Protein AF-A0AAN4YZN3-F1 (afdb_monomer_lite)

Sequence (116 aa):
DAFIISANSLDINAVYDKVTQDETVHLQVDKIPLDFFGTDTLTRQLKFEEAPFQFAIAIQWDRKTTAA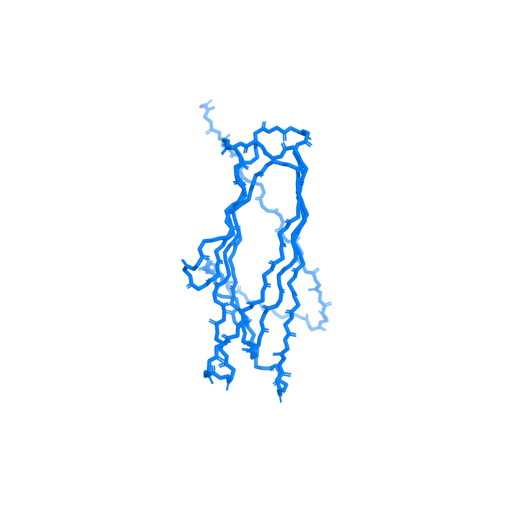SWAVQLDFVTTSPVAEVTTTSAAIPTRSSASTTPKIEITTTSSGFSLP

Organism: NCBI:txid1317129

Secondary structure (DSSP, 8-state):
-EEEEEESEEEEEEEEEEE-GGG-EEEEETTEE--B-EEEEEEEEEE-SSSSEEEEEEEEE----SS-EEEEEEEEE-SS----------PPP-------S---------------

pLDDT: mean 74.73, std 25.99, range [26.38, 97.75]

Foldseek 3Di:
DKFKDFFQKKKKKKFKAQFDPVFWKWKAWPNRTPIDGHGDMDIDMDGDPDHRDIIIIDIDTDDDDPRIDMDMDMDGHHPDDDDDGPPPDPDDDDDDDDDDDPDPDDDDDDDDDDDD

Radius of gyration: 18.88 Å; chains: 1; bounding box: 36×44×57 Å

Structure (mmCIF, N/CA/C/O backbone):
data_AF-A0AAN4YZN3-F1
#
_entry.id   AF-A0AAN4YZN3-F1
#
loop_
_atom_site.group_PDB
_atom_site.id
_atom_site.type_symbol
_atom_site.label_atom_id
_atom_site.label_alt_id
_atom_site.label_comp_id
_atom_site.label_asym_id
_atom_site.label_entity_id
_atom_site.label_seq_id
_atom_site.pdbx_PDB_ins_code
_atom_site.Cartn_x
_atom_site.Cartn_y
_atom_site.Cartn_z
_atom_site.occupancy
_atom_site.B_iso_or_equiv
_atom_site.auth_seq_id
_atom_site.auth_comp_id
_atom_site.auth_asym_id
_atom_site.auth_atom_id
_atom_site.pdbx_PDB_model_num
ATOM 1 N N . ASP A 1 1 ? 6.078 -6.051 5.452 1.00 86.06 1 ASP A N 1
ATOM 2 C CA . ASP A 1 1 ? 6.716 -6.743 4.314 1.00 86.06 1 ASP A CA 1
ATOM 3 C C . ASP A 1 1 ? 7.464 -5.773 3.423 1.00 86.06 1 ASP A C 1
ATOM 5 O O . ASP A 1 1 ? 7.100 -4.605 3.359 1.00 86.06 1 ASP A O 1
ATOM 9 N N . ALA A 1 2 ? 8.522 -6.235 2.759 1.00 92.31 2 ALA A N 1
ATOM 10 C CA . ALA A 1 2 ? 9.277 -5.430 1.804 1.00 92.31 2 ALA A CA 1
ATOM 11 C C . ALA A 1 2 ? 9.844 -6.305 0.679 1.00 92.31 2 ALA A C 1
ATOM 13 O O . ALA A 1 2 ? 10.232 -7.448 0.922 1.00 92.31 2 ALA A O 1
ATOM 14 N N . PHE A 1 3 ? 9.884 -5.773 -0.541 1.00 90.94 3 PHE A N 1
ATOM 15 C CA . PHE A 1 3 ? 10.408 -6.448 -1.730 1.00 90.94 3 PHE A CA 1
ATOM 16 C C . PHE A 1 3 ? 10.803 -5.432 -2.810 1.00 90.94 3 PHE A C 1
ATOM 18 O O . PHE A 1 3 ? 10.507 -4.242 -2.709 1.00 90.94 3 PHE A O 1
ATOM 25 N N . ILE A 1 4 ? 11.496 -5.903 -3.846 1.00 90.12 4 ILE A N 1
ATOM 26 C CA . ILE A 1 4 ? 11.943 -5.082 -4.974 1.00 90.12 4 ILE A CA 1
ATOM 27 C C . ILE A 1 4 ? 11.341 -5.648 -6.258 1.00 90.12 4 ILE A C 1
ATOM 29 O O . ILE A 1 4 ? 11.371 -6.860 -6.467 1.00 90.12 4 ILE A O 1
ATOM 33 N N . ILE A 1 5 ? 10.814 -4.781 -7.122 1.00 87.88 5 ILE A N 1
ATOM 34 C CA . ILE A 1 5 ? 10.352 -5.143 -8.469 1.00 87.88 5 ILE A CA 1
ATOM 35 C C . ILE A 1 5 ? 11.179 -4.379 -9.498 1.00 87.88 5 ILE A C 1
ATOM 37 O O . ILE A 1 5 ? 11.312 -3.163 -9.407 1.00 87.88 5 ILE A O 1
ATOM 41 N N . SER A 1 6 ? 11.690 -5.084 -10.507 1.00 88.06 6 SER A N 1
ATOM 42 C CA . SER A 1 6 ? 12.259 -4.462 -11.705 1.00 88.06 6 SER A CA 1
ATOM 43 C C . SER A 1 6 ? 11.159 -4.287 -12.749 1.00 88.06 6 SER A C 1
ATOM 45 O O . SER A 1 6 ? 10.610 -5.280 -13.228 1.00 88.06 6 SER A O 1
ATOM 47 N N . ALA A 1 7 ? 10.792 -3.045 -13.065 1.00 87.50 7 ALA A N 1
ATOM 48 C CA . ALA A 1 7 ? 9.726 -2.725 -14.015 1.00 87.50 7 ALA A CA 1
ATOM 49 C C . ALA A 1 7 ? 9.932 -1.349 -14.659 1.00 87.50 7 ALA A C 1
ATOM 51 O O . ALA A 1 7 ? 10.689 -0.518 -14.169 1.00 87.50 7 ALA A O 1
ATOM 52 N N . ASN A 1 8 ? 9.239 -1.077 -15.758 1.00 88.50 8 ASN A N 1
ATOM 53 C CA . ASN A 1 8 ? 9.266 0.239 -16.404 1.00 88.50 8 ASN A CA 1
ATOM 54 C C . ASN A 1 8 ? 8.253 1.193 -15.764 1.00 88.50 8 ASN A C 1
ATOM 56 O O . ASN A 1 8 ? 8.439 2.408 -15.739 1.00 88.50 8 ASN A O 1
ATOM 60 N N . SER A 1 9 ? 7.155 0.626 -15.274 1.00 90.44 9 SER A N 1
ATOM 61 C CA . SER A 1 9 ? 6.092 1.344 -14.595 1.00 90.44 9 SER A CA 1
ATOM 62 C C . SER A 1 9 ? 5.465 0.470 -13.525 1.00 90.44 9 SER A C 1
ATOM 64 O O . SER A 1 9 ? 5.434 -0.758 -13.656 1.00 90.44 9 SER A O 1
ATOM 66 N N . LEU A 1 10 ? 4.925 1.131 -12.509 1.00 92.56 10 LEU A N 1
ATOM 67 C CA . LEU A 1 10 ? 4.173 0.522 -11.427 1.00 92.56 10 LEU A CA 1
ATOM 68 C C . LEU A 1 10 ? 2.860 1.284 -11.246 1.00 92.56 10 LEU A C 1
ATOM 70 O O . LEU A 1 10 ? 2.871 2.476 -10.933 1.00 92.56 10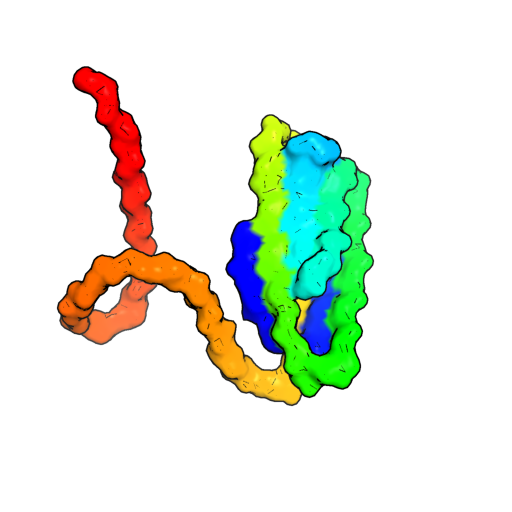 LEU A O 1
ATOM 74 N N . ASP A 1 11 ? 1.747 0.589 -11.427 1.00 94.56 11 ASP A N 1
ATOM 75 C CA . ASP A 1 11 ? 0.415 1.060 -11.076 1.00 94.56 11 ASP A CA 1
ATOM 76 C C . ASP A 1 11 ? 0.011 0.437 -9.734 1.00 94.56 11 ASP A C 1
ATOM 78 O O . ASP A 1 11 ? 0.210 -0.751 -9.476 1.00 94.56 11 ASP A O 1
ATOM 82 N N . ILE A 1 12 ? -0.522 1.267 -8.847 1.00 95.50 12 ILE A N 1
ATOM 83 C CA . ILE A 1 12 ? -0.863 0.928 -7.469 1.00 95.50 12 ILE A CA 1
ATOM 84 C C . ILE A 1 12 ? -2.326 1.278 -7.275 1.00 95.50 12 ILE A C 1
ATOM 86 O O . ILE A 1 12 ? -2.714 2.434 -7.458 1.00 95.50 12 ILE A O 1
ATOM 90 N N . ASN A 1 13 ? -3.114 0.297 -6.856 1.00 95.44 13 ASN A N 1
ATOM 91 C CA . ASN A 1 13 ? -4.497 0.491 -6.449 1.00 95.44 13 ASN A CA 1
ATOM 92 C C . ASN A 1 13 ? -4.690 -0.097 -5.058 1.00 95.44 13 ASN A C 1
ATOM 94 O O . ASN A 1 13 ? -4.400 -1.268 -4.832 1.00 95.44 13 ASN A O 1
ATOM 98 N N . ALA A 1 14 ? -5.191 0.700 -4.128 1.00 96.00 14 ALA A N 1
ATOM 99 C CA . ALA A 1 14 ? -5.525 0.259 -2.788 1.00 96.00 14 ALA A CA 1
ATOM 100 C C . ALA A 1 14 ? -6.980 0.584 -2.472 1.00 96.00 14 ALA A C 1
ATOM 102 O O . ALA A 1 14 ? -7.502 1.622 -2.880 1.00 96.00 14 ALA A O 1
ATOM 103 N N . VAL A 1 15 ? -7.613 -0.301 -1.714 1.00 95.25 15 VAL A N 1
ATOM 104 C CA . VAL A 1 15 ? -8.928 -0.086 -1.108 1.00 95.25 15 VAL A CA 1
ATOM 105 C C . VAL A 1 15 ? -8.769 -0.329 0.379 1.00 95.25 15 VAL A C 1
ATOM 107 O O . VAL A 1 15 ? -8.145 -1.314 0.780 1.00 95.25 15 VAL A O 1
ATOM 110 N N . TYR A 1 16 ? -9.314 0.556 1.198 1.00 97.19 16 TYR A N 1
ATOM 111 C CA . TYR A 1 16 ? -9.231 0.456 2.648 1.00 97.19 16 TYR A CA 1
ATOM 112 C C . TYR A 1 16 ? -10.557 0.859 3.277 1.00 97.19 16 TYR A C 1
ATOM 114 O O . TYR A 1 16 ? -11.243 1.754 2.787 1.00 97.19 16 TYR A O 1
ATOM 122 N N . ASP A 1 17 ? -10.927 0.171 4.353 1.00 97.56 17 ASP A N 1
ATOM 123 C CA . ASP A 1 17 ? -12.148 0.419 5.113 1.00 97.56 17 ASP A CA 1
ATOM 124 C C . ASP A 1 17 ? -11.836 0.454 6.607 1.00 97.56 17 ASP A C 1
ATOM 126 O O . ASP A 1 17 ? -11.203 -0.463 7.138 1.00 97.56 17 ASP A O 1
ATOM 130 N N . LYS A 1 18 ? -12.317 1.506 7.280 1.00 96.12 18 LYS A N 1
ATOM 131 C CA . LYS A 1 18 ? -12.238 1.716 8.734 1.00 96.12 18 LYS A CA 1
ATOM 132 C C . LYS A 1 18 ? -10.825 1.660 9.310 1.00 96.12 18 LYS A C 1
ATOM 134 O O . LYS A 1 18 ? -10.672 1.381 10.493 1.00 96.12 18 LYS A O 1
ATOM 139 N N . VAL A 1 19 ? -9.805 1.952 8.508 1.00 97.06 19 VAL A N 1
ATOM 140 C CA . VAL A 1 19 ? -8.428 2.080 8.995 1.00 97.06 19 VAL A CA 1
ATOM 141 C C . VAL A 1 19 ? -8.345 3.371 9.804 1.00 97.06 19 VAL A C 1
ATOM 143 O O . VAL A 1 19 ? -8.517 4.457 9.257 1.00 97.06 19 VAL A O 1
ATOM 146 N N . THR A 1 20 ? -8.141 3.307 11.112 1.00 96.19 20 THR A N 1
ATOM 147 C CA . THR A 1 20 ? -7.997 4.529 11.913 1.00 96.19 20 THR A CA 1
ATOM 148 C C . THR A 1 20 ? -6.613 5.155 11.728 1.00 96.19 20 THR A C 1
ATOM 150 O O . THR A 1 20 ? -5.659 4.509 11.300 1.00 96.19 20 THR A O 1
ATOM 153 N N . GLN A 1 21 ? -6.479 6.444 12.049 1.00 95.25 21 GLN A N 1
ATOM 154 C CA . GLN A 1 21 ? -5.203 7.153 11.902 1.00 95.25 21 GLN A CA 1
ATOM 155 C C . GLN A 1 21 ? -4.083 6.519 12.750 1.00 95.25 21 GLN A C 1
ATOM 157 O O . GLN A 1 21 ? -2.915 6.539 12.367 1.00 95.25 21 GLN A O 1
ATOM 162 N N . ASP A 1 22 ? -4.422 5.928 13.892 1.00 95.31 22 ASP A N 1
ATOM 163 C CA . ASP A 1 22 ? -3.475 5.255 14.774 1.00 95.31 22 ASP A CA 1
ATOM 164 C C . ASP A 1 22 ? -3.123 3.821 14.341 1.00 95.31 22 ASP A C 1
ATOM 166 O O . ASP A 1 22 ? -2.225 3.237 14.947 1.00 95.31 22 ASP A O 1
ATOM 170 N N . GLU A 1 23 ? -3.774 3.279 13.307 1.00 95.50 23 GLU A N 1
ATOM 171 C CA . GLU A 1 23 ? -3.428 2.017 12.631 1.00 95.50 23 GLU A CA 1
ATOM 172 C C . GLU A 1 23 ? -3.181 2.225 11.126 1.00 95.50 23 GLU A C 1
ATOM 174 O O . GLU A 1 23 ? -3.475 1.355 10.307 1.00 95.50 23 GLU A O 1
ATOM 179 N N . THR A 1 24 ? -2.659 3.398 10.755 1.00 96.69 24 THR A N 1
ATOM 180 C CA . THR A 1 24 ? -2.347 3.756 9.363 1.00 96.69 24 THR A CA 1
ATOM 181 C C . THR A 1 24 ? -1.580 2.632 8.659 1.00 96.69 24 THR A C 1
ATOM 183 O O . THR A 1 24 ? -0.634 2.059 9.207 1.00 96.69 24 THR A O 1
ATOM 186 N N . VAL A 1 25 ? -1.981 2.315 7.426 1.00 97.50 25 VAL A N 1
ATOM 187 C CA . VAL A 1 25 ? -1.204 1.414 6.574 1.00 97.50 25 VAL A CA 1
ATOM 188 C C . VAL A 1 25 ? -0.097 2.235 5.936 1.00 97.50 25 VAL A C 1
ATOM 190 O O . VAL A 1 25 ? -0.362 3.165 5.174 1.00 97.50 25 VAL A O 1
ATOM 193 N N . HIS A 1 26 ? 1.143 1.893 6.260 1.00 97.75 26 HIS A N 1
ATOM 194 C CA . HIS A 1 26 ? 2.323 2.557 5.735 1.00 97.75 26 HIS A CA 1
ATOM 195 C C . HIS A 1 26 ? 2.770 1.847 4.464 1.00 97.75 26 HIS A C 1
ATOM 197 O O . HIS A 1 26 ? 3.286 0.732 4.535 1.00 97.75 26 HIS A O 1
ATOM 203 N N . LEU A 1 27 ? 2.561 2.473 3.308 1.00 96.88 27 LEU A N 1
ATOM 204 C CA . LEU A 1 27 ? 3.044 1.990 2.015 1.00 96.88 27 LEU A CA 1
ATOM 205 C C . LEU A 1 27 ? 4.125 2.947 1.525 1.00 96.88 27 LEU A C 1
ATOM 207 O O . LEU A 1 27 ? 3.895 4.143 1.414 1.00 96.88 27 LEU A O 1
ATOM 211 N N . GLN A 1 28 ? 5.294 2.429 1.182 1.00 96.38 28 GLN A N 1
ATOM 212 C CA . GLN A 1 28 ? 6.401 3.212 0.655 1.00 96.38 28 GLN A CA 1
ATOM 213 C C . GLN A 1 28 ? 6.880 2.604 -0.657 1.00 96.38 28 GLN A C 1
ATOM 215 O O . GLN A 1 28 ? 7.095 1.395 -0.734 1.00 96.38 28 GLN A O 1
ATOM 220 N N . VAL A 1 29 ? 7.090 3.446 -1.670 1.00 93.75 29 VAL A N 1
ATOM 221 C CA . VAL A 1 29 ? 7.706 3.045 -2.940 1.00 93.75 29 VAL A CA 1
ATOM 222 C C . VAL A 1 29 ? 8.864 3.975 -3.257 1.00 93.75 29 VAL A C 1
ATOM 224 O O . VAL A 1 29 ? 8.659 5.168 -3.432 1.00 93.75 29 VAL A O 1
ATOM 227 N N . ASP A 1 30 ? 10.080 3.436 -3.287 1.00 89.31 30 ASP A N 1
ATOM 228 C CA . ASP A 1 30 ? 11.332 4.175 -3.490 1.00 89.31 30 ASP A CA 1
ATOM 229 C C . ASP A 1 30 ? 11.392 5.489 -2.691 1.00 89.31 30 ASP A C 1
ATOM 231 O O . ASP A 1 30 ? 11.617 6.584 -3.199 1.00 89.31 30 ASP A O 1
ATOM 235 N N . LYS A 1 31 ? 11.122 5.365 -1.387 1.00 88.00 31 LYS A N 1
ATOM 236 C CA . LYS A 1 31 ? 11.056 6.462 -0.408 1.00 88.00 31 LYS A CA 1
ATOM 237 C C . LYS A 1 31 ? 9.857 7.403 -0.528 1.00 88.00 31 LYS A C 1
ATOM 239 O O . LYS A 1 31 ? 9.697 8.237 0.360 1.00 88.00 31 LYS A O 1
ATOM 244 N N . ILE A 1 32 ? 8.994 7.252 -1.529 1.00 92.19 32 ILE A N 1
ATOM 245 C CA . ILE A 1 32 ? 7.736 7.997 -1.642 1.00 92.19 32 ILE A CA 1
ATOM 246 C C . ILE A 1 32 ? 6.716 7.373 -0.676 1.00 92.19 32 ILE A C 1
ATOM 248 O O . ILE A 1 32 ? 6.334 6.218 -0.885 1.00 92.19 32 ILE A O 1
ATOM 252 N N . PRO A 1 33 ? 6.278 8.089 0.378 1.00 95.12 33 PRO A N 1
ATOM 253 C CA . PRO A 1 33 ? 5.238 7.598 1.270 1.00 95.12 33 PRO A CA 1
ATOM 254 C C . PRO A 1 33 ? 3.868 7.712 0.593 1.00 95.12 33 PRO A C 1
ATOM 256 O O . PRO A 1 33 ? 3.511 8.749 0.032 1.00 95.12 33 PRO A O 1
ATOM 259 N N . LEU A 1 34 ? 3.104 6.633 0.664 1.00 96.38 34 LEU A N 1
ATOM 260 C CA . LEU A 1 34 ? 1.759 6.459 0.125 1.00 96.38 34 LEU A CA 1
ATOM 261 C C . LEU A 1 34 ? 0.820 5.946 1.225 1.00 96.38 34 LEU A C 1
ATOM 263 O O . LEU A 1 34 ? -0.027 5.099 0.970 1.00 96.38 34 LEU A O 1
ATOM 267 N N . ASP A 1 35 ? 1.010 6.434 2.449 1.00 96.44 35 ASP A N 1
ATOM 268 C CA . ASP A 1 35 ? 0.259 6.018 3.630 1.00 96.44 35 ASP A CA 1
ATOM 269 C C . ASP A 1 35 ? -1.244 6.284 3.475 1.00 96.44 35 ASP A C 1
ATOM 271 O O . ASP A 1 35 ? -1.652 7.319 2.937 1.00 96.44 35 ASP A O 1
ATOM 275 N N . PHE A 1 36 ? -2.076 5.369 3.977 1.00 95.38 36 PHE A N 1
ATOM 276 C CA . PHE A 1 36 ? -3.530 5.504 3.899 1.00 95.38 36 PHE A CA 1
ATOM 277 C C . PHE A 1 36 ? -4.260 5.069 5.175 1.00 95.38 36 PHE A C 1
ATOM 279 O O . PHE A 1 36 ? -3.877 4.122 5.866 1.00 95.38 36 PHE A O 1
ATOM 286 N N . PHE A 1 37 ? -5.339 5.800 5.466 1.00 97.12 37 PHE A N 1
ATOM 287 C CA . PHE A 1 37 ? -6.282 5.575 6.558 1.00 97.12 37 PHE A CA 1
ATOM 288 C C . PHE A 1 37 ? -7.674 6.113 6.172 1.00 97.12 37 PHE A C 1
ATOM 290 O O . PHE A 1 37 ? -7.810 6.938 5.269 1.00 97.12 37 PHE A O 1
ATOM 297 N N . GLY A 1 38 ? -8.712 5.670 6.873 1.00 96.19 38 GLY A N 1
ATOM 298 C CA . GLY A 1 38 ? -10.119 5.997 6.661 1.00 96.19 38 GLY A CA 1
ATOM 299 C C . GLY A 1 38 ? -10.874 4.877 5.944 1.00 96.19 38 GLY A C 1
ATOM 300 O O . GLY A 1 38 ? -10.579 3.694 6.128 1.00 96.19 38 GLY A O 1
ATOM 301 N N . THR A 1 39 ? -11.845 5.277 5.125 1.00 97.44 39 THR A N 1
ATOM 302 C CA . THR A 1 39 ? -12.549 4.410 4.173 1.00 97.44 39 THR A CA 1
ATOM 303 C C . THR A 1 39 ? -12.533 5.094 2.814 1.00 97.44 39 THR A C 1
ATOM 305 O O . THR A 1 39 ? -13.271 6.059 2.618 1.00 97.44 39 THR A O 1
ATOM 308 N N . ASP A 1 40 ? -11.669 4.643 1.909 1.00 97.25 40 ASP A N 1
ATOM 309 C CA . ASP A 1 40 ? -11.501 5.240 0.581 1.00 97.25 40 ASP A CA 1
ATOM 310 C C . ASP A 1 40 ? -10.671 4.307 -0.333 1.00 97.25 40 ASP A C 1
ATOM 312 O O . ASP A 1 40 ? -10.426 3.133 -0.026 1.00 97.25 40 ASP A O 1
ATOM 316 N N . THR A 1 41 ? -10.249 4.837 -1.476 1.00 95.44 41 THR A N 1
ATOM 317 C CA . THR A 1 41 ? -9.370 4.205 -2.453 1.00 95.44 41 THR A CA 1
ATOM 318 C C . THR A 1 41 ? -8.151 5.080 -2.735 1.00 95.44 41 THR A C 1
ATOM 320 O O . THR A 1 41 ? -8.235 6.307 -2.763 1.00 95.44 41 THR A O 1
ATOM 323 N N . LEU A 1 42 ? -7.003 4.451 -2.984 1.00 95.31 42 LEU A N 1
ATOM 324 C CA . LEU A 1 42 ? -5.781 5.123 -3.423 1.00 95.31 42 LEU A CA 1
ATOM 325 C C . LEU A 1 42 ? -5.347 4.555 -4.770 1.00 95.31 42 LEU A C 1
ATOM 327 O O . LEU A 1 42 ? -5.094 3.363 -4.888 1.00 95.31 42 LEU A O 1
ATOM 331 N N . THR A 1 43 ? -5.208 5.425 -5.768 1.00 96.19 43 THR A N 1
ATOM 332 C CA . THR A 1 43 ? -4.662 5.076 -7.086 1.00 96.19 43 THR A CA 1
ATOM 333 C C . THR A 1 43 ? -3.420 5.909 -7.369 1.00 96.19 43 THR A C 1
ATOM 335 O O . THR A 1 43 ? -3.453 7.143 -7.275 1.00 96.19 43 THR A O 1
ATOM 338 N N . ARG A 1 44 ? -2.309 5.260 -7.723 1.00 95.75 44 ARG A N 1
ATOM 339 C CA . ARG A 1 44 ? -1.047 5.916 -8.092 1.00 95.75 44 ARG A CA 1
ATOM 340 C C . ARG A 1 44 ? -0.385 5.203 -9.260 1.00 95.75 44 ARG A C 1
ATOM 342 O O . ARG A 1 44 ? -0.343 3.986 -9.292 1.00 95.75 44 ARG A O 1
ATOM 349 N N . GLN A 1 45 ? 0.172 5.983 -10.179 1.00 93.38 45 GLN A N 1
ATOM 350 C CA . GLN A 1 45 ? 1.022 5.493 -11.258 1.00 93.38 45 GLN A CA 1
ATOM 351 C C . GLN A 1 45 ? 2.415 6.086 -11.077 1.00 93.38 45 GLN A C 1
ATOM 353 O O . GLN A 1 45 ? 2.559 7.304 -10.954 1.00 93.38 45 GLN A O 1
ATOM 358 N N . LEU A 1 46 ? 3.431 5.229 -11.079 1.00 90.94 46 LEU A N 1
ATOM 359 C CA . LEU A 1 46 ? 4.835 5.605 -10.988 1.00 90.94 46 LEU A CA 1
ATOM 360 C C . LEU A 1 46 ? 5.563 5.160 -12.256 1.00 90.94 46 LEU A C 1
ATOM 362 O O . LEU A 1 46 ? 5.496 4.000 -12.667 1.00 90.94 46 LEU A O 1
ATOM 366 N N . LYS A 1 47 ? 6.253 6.112 -12.881 1.00 87.19 47 LYS A N 1
ATOM 367 C CA . LYS A 1 47 ? 7.075 5.930 -14.078 1.00 87.19 47 LYS A CA 1
ATOM 368 C C . LYS A 1 47 ? 8.377 6.685 -13.861 1.00 87.19 47 LYS A C 1
ATOM 370 O O . LYS A 1 47 ? 8.339 7.844 -13.455 1.00 87.19 47 LYS A O 1
ATOM 375 N N . PHE A 1 48 ? 9.494 6.032 -14.145 1.00 78.44 48 PHE A N 1
ATOM 376 C CA . PHE A 1 48 ? 10.820 6.636 -14.087 1.00 78.44 48 PHE A CA 1
ATOM 377 C C . PHE A 1 48 ? 11.424 6.674 -15.492 1.00 78.44 48 PHE A C 1
ATOM 379 O O . PHE A 1 48 ? 11.115 5.823 -16.324 1.00 78.44 48 PHE A O 1
ATOM 386 N N . GLU A 1 49 ? 12.244 7.691 -15.766 1.00 75.81 49 GLU A N 1
ATOM 387 C CA . GLU A 1 49 ? 12.842 7.899 -17.095 1.00 75.81 49 GLU A CA 1
ATOM 388 C C . GLU A 1 49 ? 13.833 6.783 -17.467 1.00 75.81 49 GLU A C 1
ATOM 390 O O . GLU A 1 49 ? 13.955 6.419 -18.635 1.00 75.81 49 GLU A O 1
ATOM 395 N N . GLU A 1 50 ? 14.491 6.192 -16.468 1.00 74.31 50 GLU A N 1
ATOM 396 C CA . GLU A 1 50 ? 15.428 5.082 -16.631 1.00 74.31 50 GLU A CA 1
ATOM 397 C C . GLU A 1 50 ? 14.713 3.743 -16.407 1.00 74.31 50 GLU A C 1
ATOM 399 O O . GLU A 1 50 ? 14.553 3.279 -15.278 1.00 74.31 50 GLU A O 1
ATOM 404 N N . ALA A 1 51 ? 14.251 3.125 -17.495 1.00 70.44 51 ALA A N 1
ATOM 405 C CA . ALA A 1 51 ? 13.603 1.817 -17.477 1.00 70.44 51 ALA A CA 1
ATOM 406 C C . ALA A 1 51 ? 14.552 0.694 -17.965 1.00 70.44 51 ALA A C 1
ATOM 408 O O . ALA A 1 51 ? 15.238 0.887 -18.973 1.00 70.44 51 ALA A O 1
ATOM 409 N N . PRO A 1 52 ? 14.560 -0.501 -17.334 1.00 72.88 52 PRO A N 1
ATOM 410 C CA . PRO A 1 52 ? 13.767 -0.880 -16.164 1.00 72.88 52 PRO A CA 1
ATOM 411 C C . PRO A 1 52 ? 14.303 -0.249 -14.868 1.00 72.88 52 PRO A C 1
ATOM 413 O O . PRO A 1 52 ? 15.507 -0.243 -14.616 1.00 72.88 52 PRO A O 1
ATOM 416 N N . PHE A 1 53 ? 13.386 0.237 -14.035 1.00 82.25 53 PHE A N 1
ATOM 417 C CA . PHE A 1 53 ? 13.665 0.806 -12.722 1.00 82.25 53 PHE A CA 1
ATOM 418 C C . PHE A 1 53 ? 13.435 -0.237 -11.623 1.00 82.25 53 PHE A C 1
ATOM 420 O O . PHE A 1 53 ? 12.540 -1.079 -11.725 1.00 82.25 53 PHE A O 1
ATOM 427 N N . GLN A 1 54 ? 14.224 -0.171 -10.550 1.00 88.38 54 GLN A N 1
ATOM 428 C CA . GLN A 1 54 ? 14.045 -1.025 -9.376 1.00 88.38 54 GLN A CA 1
ATOM 429 C C . GLN A 1 54 ? 13.176 -0.321 -8.333 1.00 88.38 54 GLN A C 1
ATOM 431 O O . GLN A 1 54 ? 13.656 0.488 -7.544 1.00 88.38 54 GLN A O 1
ATOM 436 N N . PHE A 1 5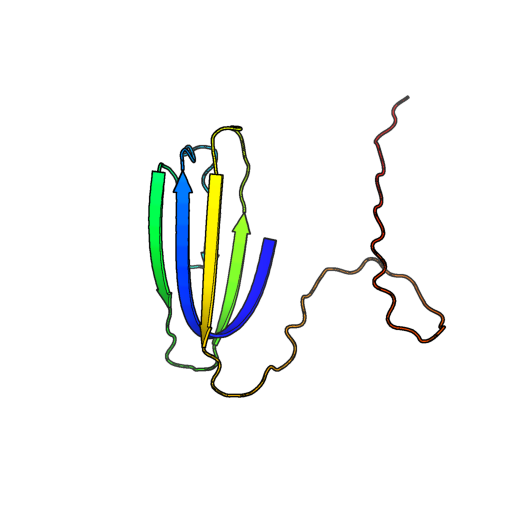5 ? 11.890 -0.659 -8.302 1.00 89.12 55 PHE A N 1
ATOM 437 C CA . PHE A 1 55 ? 10.956 -0.171 -7.295 1.00 89.12 55 PHE A CA 1
ATOM 438 C C . PHE A 1 55 ? 11.172 -0.917 -5.978 1.00 89.12 55 PHE A C 1
ATOM 440 O O . PHE A 1 55 ? 10.805 -2.087 -5.859 1.00 89.12 55 PHE A O 1
ATOM 447 N N . ALA A 1 56 ? 11.741 -0.244 -4.978 1.00 92.06 56 ALA A N 1
ATOM 448 C CA . ALA A 1 56 ? 11.777 -0.743 -3.607 1.00 92.06 56 ALA A CA 1
ATOM 449 C C . ALA A 1 56 ? 10.431 -0.470 -2.926 1.00 92.06 56 ALA A C 1
ATOM 451 O O . ALA A 1 56 ? 10.075 0.688 -2.715 1.00 92.06 56 ALA A O 1
ATOM 452 N N . ILE A 1 57 ? 9.683 -1.521 -2.597 1.00 93.19 57 ILE A N 1
ATOM 453 C CA . ILE A 1 57 ? 8.336 -1.431 -2.030 1.00 93.19 57 ILE A CA 1
ATOM 454 C C . ILE A 1 57 ? 8.368 -1.962 -0.600 1.00 93.19 57 ILE A C 1
ATOM 456 O O . ILE A 1 57 ? 8.871 -3.057 -0.346 1.00 93.19 57 ILE A O 1
ATOM 460 N N . ALA A 1 58 ? 7.807 -1.201 0.333 1.00 95.88 58 ALA A N 1
ATOM 461 C CA . ALA A 1 58 ? 7.610 -1.620 1.712 1.00 95.88 58 ALA A CA 1
ATOM 462 C C . ALA A 1 58 ? 6.170 -1.339 2.135 1.00 95.88 58 ALA A C 1
ATOM 464 O O . ALA A 1 58 ? 5.640 -0.265 1.868 1.00 95.88 58 ALA A O 1
ATOM 465 N N . ILE A 1 59 ? 5.548 -2.307 2.799 1.00 95.62 59 ILE A N 1
ATOM 466 C CA . ILE A 1 59 ? 4.222 -2.170 3.390 1.00 95.62 59 ILE A CA 1
ATOM 467 C C . ILE A 1 59 ? 4.258 -2.618 4.848 1.00 95.62 59 ILE A C 1
ATOM 469 O O . ILE A 1 59 ? 4.776 -3.690 5.174 1.00 95.62 59 ILE A O 1
ATOM 473 N N . GLN A 1 60 ? 3.715 -1.805 5.740 1.00 96.88 60 GLN A N 1
ATOM 474 C CA . GLN A 1 60 ? 3.615 -2.108 7.159 1.00 96.88 60 GLN A CA 1
ATOM 475 C C . GLN A 1 60 ? 2.242 -1.704 7.675 1.00 96.88 60 GLN A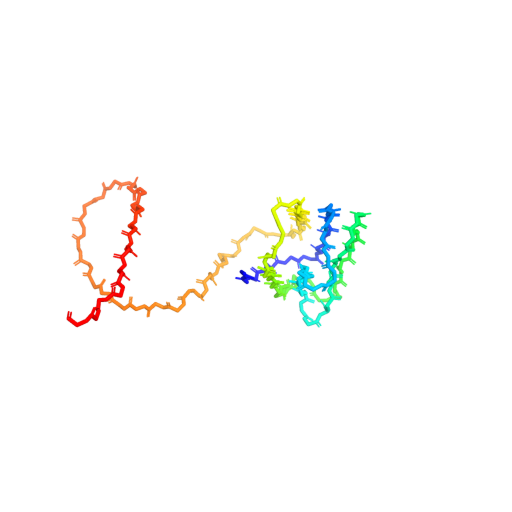 C 1
ATOM 477 O O . GLN A 1 60 ? 1.724 -0.642 7.343 1.00 96.88 60 GLN A O 1
ATOM 482 N N . TRP A 1 61 ? 1.671 -2.549 8.525 1.00 96.25 61 TRP A N 1
ATOM 483 C CA . TRP A 1 61 ? 0.416 -2.260 9.194 1.00 96.25 61 TRP A CA 1
ATOM 484 C C . TRP A 1 61 ? 0.448 -2.804 10.616 1.00 96.25 61 TRP A C 1
ATOM 486 O O . TRP A 1 61 ? 0.614 -4.007 10.817 1.00 96.25 61 TRP A O 1
ATOM 496 N N . ASP A 1 62 ? 0.300 -1.911 11.591 1.00 94.19 62 ASP A N 1
ATOM 497 C CA . ASP A 1 62 ? 0.107 -2.272 12.993 1.00 94.19 62 ASP A CA 1
ATOM 498 C C . ASP A 1 62 ? -1.387 -2.206 13.314 1.00 94.19 62 ASP A C 1
ATOM 500 O O . ASP A 1 62 ? -1.929 -1.153 13.652 1.00 94.19 62 ASP A O 1
ATOM 504 N N . ARG A 1 63 ? -2.073 -3.332 13.101 1.00 93.38 63 ARG A N 1
ATOM 505 C CA . ARG A 1 63 ? -3.526 -3.424 13.248 1.00 93.38 63 ARG A CA 1
ATOM 506 C C . ARG A 1 63 ? -3.934 -3.282 14.711 1.00 93.38 63 ARG A C 1
ATOM 508 O O . ARG A 1 63 ? -3.526 -4.085 15.551 1.00 93.38 63 ARG A O 1
ATOM 515 N N . LYS A 1 64 ? -4.856 -2.361 14.985 1.00 93.81 64 LYS A N 1
ATOM 516 C CA . LYS A 1 64 ? -5.428 -2.133 16.321 1.00 93.81 64 LYS A CA 1
ATOM 517 C C . LYS A 1 64 ? -6.893 -2.514 16.409 1.00 93.81 64 LYS A C 1
ATOM 519 O O . LYS A 1 64 ? -7.348 -2.933 17.474 1.00 93.81 64 LYS A O 1
ATOM 524 N N . THR A 1 65 ? -7.633 -2.409 15.309 1.00 92.00 65 THR A N 1
ATOM 525 C CA . THR A 1 65 ? -9.062 -2.713 15.280 1.00 92.00 65 THR A CA 1
ATOM 526 C C . THR A 1 65 ? -9.367 -3.921 14.402 1.00 92.00 65 THR A C 1
ATOM 528 O O . THR A 1 65 ? -8.791 -4.146 13.338 1.00 92.00 65 THR A O 1
ATOM 531 N N . THR A 1 66 ? -10.326 -4.738 14.838 1.00 94.12 66 THR A N 1
ATOM 532 C CA . THR A 1 66 ? -10.797 -5.895 14.060 1.00 94.12 66 THR A CA 1
ATOM 533 C C . THR A 1 66 ? -11.739 -5.500 12.922 1.00 94.12 66 THR A C 1
ATOM 535 O O . THR A 1 66 ? -11.989 -6.308 12.030 1.00 94.12 66 THR A O 1
ATOM 538 N N . ALA A 1 67 ? -12.252 -4.268 12.938 1.00 93.25 67 ALA A N 1
ATOM 539 C CA . ALA A 1 67 ? -13.117 -3.732 11.895 1.00 93.25 67 ALA A CA 1
ATOM 540 C C . ALA A 1 67 ? -12.336 -3.201 10.684 1.00 93.25 67 ALA A C 1
ATOM 542 O O . ALA A 1 67 ? -12.909 -3.151 9.599 1.00 93.25 67 ALA A O 1
ATOM 543 N N . ALA A 1 68 ? -11.061 -2.835 10.856 1.00 96.50 68 ALA A N 1
ATOM 544 C CA . ALA A 1 68 ? -10.228 -2.347 9.769 1.00 96.50 68 ALA A CA 1
ATOM 545 C C . ALA A 1 68 ? -9.849 -3.456 8.782 1.00 96.50 68 ALA A C 1
ATOM 547 O O . ALA A 1 68 ? -9.523 -4.587 9.176 1.00 96.50 68 ALA A O 1
ATOM 548 N N . SER A 1 69 ? -9.868 -3.106 7.498 1.00 96.38 69 SER A N 1
ATOM 549 C CA . SER A 1 69 ? -9.426 -3.959 6.397 1.00 96.38 69 SER A CA 1
ATOM 550 C C . SER A 1 69 ? -8.818 -3.127 5.273 1.00 96.38 69 SER A C 1
ATOM 552 O O . SER A 1 69 ? -9.157 -1.958 5.094 1.00 96.38 69 SER A O 1
ATOM 554 N N . TRP A 1 70 ? -7.912 -3.733 4.514 1.00 97.75 70 TRP A N 1
ATOM 555 C CA . TRP A 1 70 ? -7.317 -3.120 3.335 1.00 97.75 70 TRP A CA 1
ATOM 556 C C . TRP A 1 70 ? -6.875 -4.187 2.335 1.00 97.75 70 TRP A C 1
ATOM 558 O O . TRP A 1 70 ? -6.651 -5.344 2.694 1.00 97.75 70 TRP A O 1
ATOM 568 N N . ALA A 1 71 ? -6.738 -3.780 1.079 1.00 96.44 71 ALA A N 1
ATOM 569 C CA . ALA A 1 71 ? -6.137 -4.561 0.010 1.00 96.44 71 ALA A CA 1
ATOM 570 C C . ALA A 1 71 ? -5.320 -3.636 -0.896 1.00 96.44 71 ALA A C 1
ATOM 572 O O . ALA A 1 71 ? -5.730 -2.504 -1.149 1.00 96.44 71 ALA A O 1
ATOM 573 N N . VAL A 1 72 ? -4.181 -4.124 -1.390 1.00 96.50 72 VAL A N 1
ATOM 574 C CA . VAL A 1 72 ? -3.333 -3.422 -2.362 1.00 96.50 72 VAL A CA 1
ATOM 575 C C . VAL A 1 72 ? -3.095 -4.341 -3.556 1.00 96.50 72 VAL A C 1
ATOM 577 O O . VAL A 1 72 ? -2.673 -5.484 -3.389 1.00 96.50 72 VAL A O 1
ATOM 580 N N . GLN A 1 73 ? -3.350 -3.826 -4.753 1.00 95.75 73 GLN A N 1
ATOM 581 C CA . GLN A 1 73 ? -2.979 -4.415 -6.031 1.00 95.75 73 GLN A CA 1
ATOM 582 C C . GLN A 1 73 ? -1.819 -3.613 -6.627 1.00 95.75 73 GLN A C 1
ATOM 584 O O . GLN A 1 73 ? -1.840 -2.380 -6.642 1.00 95.75 73 GLN A O 1
ATOM 589 N N . LEU A 1 74 ? -0.807 -4.338 -7.102 1.00 93.50 74 LEU A N 1
ATOM 590 C CA . LEU A 1 74 ? 0.394 -3.794 -7.721 1.00 93.50 74 LEU A CA 1
ATOM 591 C C . LEU A 1 74 ? 0.515 -4.378 -9.125 1.00 93.50 74 LEU A C 1
ATOM 593 O O . LEU A 1 74 ? 0.815 -5.563 -9.274 1.00 93.50 74 LEU A O 1
ATOM 597 N N . ASP A 1 75 ? 0.294 -3.546 -10.135 1.00 92.38 75 ASP A N 1
ATOM 598 C CA . ASP A 1 75 ? 0.390 -3.931 -11.538 1.00 92.38 75 ASP A CA 1
ATOM 599 C C . ASP A 1 75 ? 1.674 -3.344 -12.125 1.00 92.38 75 ASP A C 1
ATOM 601 O O . ASP A 1 75 ? 1.931 -2.144 -12.039 1.00 92.38 75 ASP A O 1
ATOM 605 N N . PHE A 1 76 ? 2.516 -4.188 -12.715 1.00 88.88 76 PHE A N 1
ATOM 606 C CA . PHE A 1 76 ? 3.816 -3.774 -13.236 1.00 88.88 76 PHE A CA 1
ATOM 607 C C . PHE A 1 76 ? 4.003 -4.213 -14.683 1.00 88.88 76 PHE A C 1
ATOM 609 O O . PHE A 1 76 ? 3.616 -5.311 -15.085 1.00 88.88 76 PHE A O 1
ATOM 616 N N . VAL A 1 77 ? 4.638 -3.344 -15.470 1.00 85.62 77 VAL A N 1
ATOM 617 C CA . VAL A 1 77 ? 4.963 -3.613 -16.874 1.00 85.62 77 VAL A CA 1
ATOM 618 C C . VAL A 1 77 ? 6.467 -3.803 -17.007 1.00 85.62 77 VAL A C 1
ATOM 620 O O . VAL A 1 77 ? 7.248 -2.910 -16.676 1.00 85.62 77 VAL A O 1
ATOM 623 N N . THR A 1 78 ? 6.877 -4.959 -17.527 1.00 77.06 78 THR A N 1
ATOM 624 C CA . THR A 1 78 ? 8.272 -5.277 -17.858 1.00 77.06 78 THR A CA 1
ATOM 625 C C . THR A 1 78 ? 8.413 -5.393 -19.375 1.00 77.06 78 THR A C 1
ATOM 627 O O . THR A 1 78 ? 7.581 -6.016 -20.031 1.00 77.06 78 THR A O 1
ATOM 630 N N . THR A 1 79 ? 9.442 -4.783 -19.972 1.00 64.81 79 THR A N 1
ATOM 631 C CA . THR A 1 79 ? 9.662 -4.865 -21.434 1.00 64.81 79 THR A CA 1
ATOM 632 C C . THR A 1 79 ? 10.611 -5.986 -21.882 1.00 64.81 79 THR A C 1
ATOM 634 O O . THR A 1 79 ? 10.963 -6.028 -23.057 1.00 64.81 79 THR A O 1
ATOM 637 N N . SER A 1 80 ? 11.023 -6.924 -21.016 1.00 55.84 80 SER A N 1
ATOM 638 C CA . SER A 1 80 ? 11.739 -8.169 -21.392 1.00 55.84 80 SER A CA 1
ATOM 639 C C . SER A 1 80 ? 11.881 -9.133 -20.199 1.00 55.84 80 SER A C 1
ATOM 641 O O . SER A 1 80 ? 11.736 -8.685 -19.062 1.00 55.84 80 SER A O 1
ATOM 643 N N . PRO A 1 81 ? 12.096 -10.450 -20.421 1.00 51.41 81 PRO A N 1
ATOM 644 C CA . PRO A 1 81 ? 11.746 -11.477 -19.443 1.00 51.41 81 PRO A CA 1
ATOM 645 C C . PRO A 1 81 ? 12.646 -11.468 -18.200 1.00 51.41 81 PRO A C 1
ATOM 647 O O . PRO A 1 81 ? 13.867 -11.537 -18.295 1.00 51.41 81 PRO A O 1
ATOM 650 N N . VAL A 1 82 ? 11.958 -11.399 -17.057 1.00 48.59 82 VAL A N 1
ATOM 651 C CA . VAL A 1 82 ? 12.314 -11.730 -15.667 1.00 48.59 82 VAL A CA 1
ATOM 652 C C . VAL A 1 82 ? 13.769 -12.164 -15.443 1.00 48.59 82 VAL A C 1
ATOM 654 O O . VAL A 1 82 ? 14.108 -13.339 -15.565 1.00 48.59 82 VAL A O 1
ATOM 657 N N . ALA A 1 83 ? 14.606 -11.221 -15.007 1.00 41.19 83 ALA A N 1
ATOM 658 C CA . ALA A 1 83 ? 15.723 -11.559 -14.135 1.00 41.19 83 ALA A CA 1
ATOM 659 C C . ALA A 1 83 ? 15.154 -11.795 -12.727 1.00 41.19 83 ALA A C 1
ATOM 661 O O . ALA A 1 83 ? 14.374 -10.982 -12.228 1.00 41.19 83 ALA A O 1
ATOM 662 N N . GLU A 1 84 ? 15.496 -12.942 -12.144 1.00 42.88 84 GLU A N 1
ATOM 663 C CA . GLU A 1 84 ? 15.077 -13.404 -10.821 1.00 42.88 84 GLU A CA 1
ATOM 664 C C . GLU A 1 84 ? 15.134 -12.280 -9.776 1.00 42.88 84 GLU A C 1
ATOM 666 O O . GLU A 1 84 ? 16.175 -11.661 -9.552 1.00 42.88 84 GLU A O 1
ATOM 671 N N . VAL A 1 85 ? 14.004 -12.020 -9.116 1.00 43.38 85 VAL A N 1
ATOM 672 C CA . VAL A 1 85 ? 13.984 -11.173 -7.923 1.00 43.38 85 VAL A CA 1
ATOM 673 C C . VAL A 1 85 ? 14.616 -11.981 -6.798 1.00 43.38 85 VAL A C 1
ATOM 675 O O . VAL A 1 85 ? 13.994 -12.877 -6.227 1.00 43.38 85 VAL A O 1
ATOM 678 N N . THR A 1 86 ? 15.869 -11.673 -6.480 1.00 35.50 86 THR A N 1
ATOM 679 C CA . THR A 1 86 ? 16.528 -12.152 -5.268 1.00 35.50 86 THR A CA 1
ATOM 680 C C . THR A 1 86 ? 15.849 -11.495 -4.073 1.00 35.50 86 THR A C 1
ATOM 682 O O . THR A 1 86 ? 16.179 -10.374 -3.684 1.00 35.50 86 THR A O 1
ATOM 685 N N . THR A 1 87 ? 14.874 -12.171 -3.474 1.00 39.28 87 THR A N 1
ATOM 686 C CA . THR A 1 87 ? 14.372 -11.786 -2.157 1.00 39.28 87 THR A CA 1
ATOM 687 C C . THR A 1 87 ? 15.505 -12.029 -1.162 1.00 39.28 87 THR A C 1
ATOM 689 O O . THR A 1 87 ? 15.764 -13.165 -0.767 1.00 39.28 87 THR A O 1
ATOM 692 N N . THR A 1 88 ? 16.227 -10.976 -0.777 1.00 35.75 88 THR A N 1
ATOM 693 C CA . THR A 1 88 ? 17.223 -11.034 0.302 1.00 35.75 88 THR A CA 1
ATOM 694 C C . THR A 1 88 ? 16.490 -11.209 1.630 1.00 35.75 88 THR A C 1
ATOM 696 O O . THR A 1 88 ? 16.300 -10.267 2.393 1.00 35.75 88 THR A O 1
ATOM 699 N N . SER A 1 89 ? 16.042 -12.432 1.906 1.00 41.09 89 SER A N 1
ATOM 700 C CA . SER A 1 89 ? 15.716 -12.855 3.262 1.00 41.09 89 SER A CA 1
ATOM 701 C C . SER A 1 89 ? 17.040 -13.060 3.991 1.00 41.09 89 SER A C 1
ATOM 703 O O . SER A 1 89 ? 17.862 -13.870 3.561 1.00 41.09 89 SER A O 1
ATOM 705 N N . ALA A 1 90 ? 17.278 -12.331 5.080 1.00 34.91 90 ALA A N 1
ATOM 706 C CA . ALA A 1 90 ? 18.420 -12.595 5.949 1.00 34.91 90 ALA A CA 1
ATOM 707 C C . ALA A 1 90 ? 18.357 -14.060 6.427 1.00 34.91 90 ALA A C 1
ATOM 709 O O . ALA A 1 90 ? 17.401 -14.463 7.087 1.00 34.91 90 ALA A O 1
ATOM 710 N N . ALA A 1 91 ? 19.341 -14.875 6.038 1.00 31.66 91 ALA A N 1
ATOM 711 C CA . ALA A 1 91 ? 19.378 -16.301 6.348 1.00 31.66 91 ALA A CA 1
ATOM 712 C C . ALA A 1 91 ? 20.104 -16.567 7.677 1.00 31.66 91 ALA A C 1
ATOM 714 O O . ALA A 1 91 ? 21.246 -16.147 7.865 1.00 31.66 91 ALA A O 1
ATOM 715 N N . ILE A 1 92 ? 19.470 -17.340 8.562 1.00 30.95 92 ILE A N 1
ATOM 716 C CA . ILE A 1 92 ? 20.154 -18.140 9.590 1.00 30.95 92 ILE A CA 1
ATOM 717 C C . ILE A 1 92 ? 20.498 -19.492 8.930 1.00 30.95 92 ILE A C 1
ATOM 719 O O . ILE A 1 92 ? 19.642 -20.049 8.241 1.00 30.95 92 ILE A O 1
ATOM 723 N N . PRO A 1 93 ? 21.727 -20.027 9.057 1.00 41.31 93 PRO A N 1
ATOM 724 C CA . PRO A 1 93 ? 22.185 -21.121 8.203 1.00 41.31 93 PRO A CA 1
ATOM 725 C C . PRO A 1 93 ? 21.741 -22.494 8.727 1.00 41.31 93 PRO A C 1
ATOM 727 O O . PRO A 1 93 ? 21.654 -22.684 9.937 1.00 41.31 93 PRO A O 1
ATOM 730 N N . THR A 1 94 ? 21.582 -23.486 7.835 1.00 28.62 94 THR A N 1
ATOM 731 C CA . THR A 1 94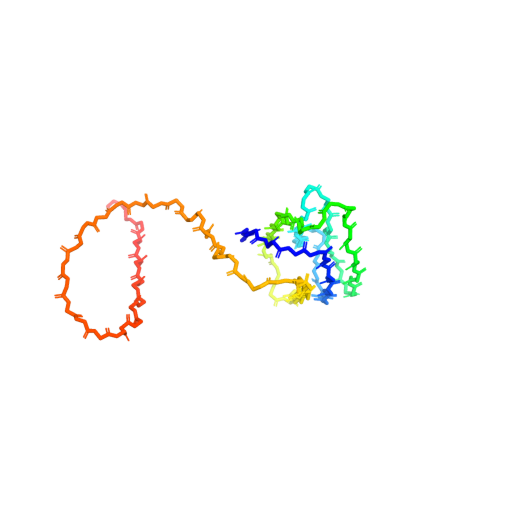 ? 22.342 -24.764 7.885 1.00 28.62 94 THR A CA 1
ATOM 732 C C . THR A 1 94 ? 22.057 -25.732 6.712 1.00 28.62 94 THR A C 1
ATOM 734 O O . THR A 1 94 ? 20.997 -25.731 6.100 1.00 28.62 94 THR A O 1
ATOM 737 N N . ARG A 1 95 ? 23.095 -26.526 6.394 1.00 33.84 95 ARG A N 1
ATOM 738 C CA . ARG A 1 95 ? 23.338 -27.465 5.267 1.00 33.84 95 ARG A CA 1
ATOM 739 C C . ARG A 1 95 ? 22.409 -28.704 5.257 1.00 33.84 95 ARG A C 1
ATOM 741 O O . ARG A 1 95 ? 22.235 -29.315 6.299 1.00 33.84 95 ARG A O 1
ATOM 748 N N . SER A 1 96 ? 21.749 -29.050 4.139 1.00 38.19 96 SER A N 1
ATOM 749 C CA . SER A 1 96 ? 22.122 -29.953 3.006 1.00 38.19 96 SER A CA 1
ATOM 750 C C . SER A 1 96 ? 22.167 -31.473 3.277 1.00 38.19 96 SER A C 1
ATOM 752 O O . SER A 1 96 ? 23.112 -31.940 3.909 1.00 38.19 96 SER A O 1
ATOM 754 N N . SER A 1 97 ? 21.260 -32.259 2.654 1.00 32.53 97 SER A N 1
ATOM 755 C CA . SER A 1 97 ? 21.562 -33.173 1.511 1.00 32.53 97 SER A CA 1
ATOM 756 C C . SER A 1 97 ? 20.354 -34.025 1.030 1.00 32.53 97 SER A C 1
ATOM 758 O O . SER A 1 97 ? 19.893 -34.917 1.729 1.00 32.53 97 SER A O 1
ATOM 760 N N . ALA A 1 98 ? 19.912 -33.720 -0.200 1.00 41.72 98 ALA A N 1
ATOM 761 C CA . ALA A 1 98 ? 19.368 -34.526 -1.316 1.00 41.72 98 ALA A CA 1
ATOM 762 C C . ALA A 1 98 ? 18.356 -35.698 -1.146 1.00 41.72 98 ALA A C 1
ATOM 764 O O . ALA A 1 98 ? 18.707 -36.792 -0.713 1.00 41.72 98 ALA A O 1
ATOM 765 N N . SER A 1 99 ? 17.171 -35.526 -1.761 1.00 31.03 99 SER A N 1
ATOM 766 C CA . SER A 1 99 ? 16.571 -36.470 -2.733 1.00 31.03 99 SER A CA 1
ATOM 767 C C . SER A 1 99 ? 15.544 -35.735 -3.623 1.00 31.03 99 SER A C 1
ATOM 769 O O . SER A 1 99 ? 14.697 -34.996 -3.125 1.00 31.03 99 SER A O 1
ATOM 771 N N . THR A 1 100 ? 15.673 -35.868 -4.946 1.00 48.16 100 THR A N 1
ATOM 772 C CA . THR A 1 100 ? 15.065 -35.008 -5.979 1.00 48.16 100 THR A CA 1
ATOM 773 C C . THR A 1 100 ? 13.603 -35.356 -6.271 1.00 48.16 100 THR A C 1
ATOM 775 O O . THR A 1 100 ? 13.304 -36.320 -6.969 1.00 48.16 100 THR A O 1
ATOM 778 N N . THR A 1 101 ? 12.681 -34.531 -5.778 1.00 33.62 101 THR A N 1
ATOM 779 C CA . THR A 1 101 ? 11.278 -34.373 -6.216 1.00 33.62 101 THR A CA 1
ATOM 780 C C . THR A 1 101 ? 10.838 -33.002 -5.679 1.00 33.62 101 THR A C 1
ATOM 782 O O . THR A 1 101 ? 11.181 -32.722 -4.530 1.00 33.62 101 THR A O 1
ATOM 785 N N . PRO A 1 102 ? 10.172 -32.100 -6.433 1.00 44.59 102 PRO A N 1
ATOM 786 C CA . PRO A 1 102 ? 9.878 -30.755 -5.930 1.00 44.59 102 PRO A CA 1
ATOM 787 C C . PRO A 1 102 ? 8.862 -30.834 -4.782 1.00 44.59 102 PRO A C 1
ATOM 789 O O . PRO A 1 102 ? 7.655 -30.927 -4.987 1.00 44.59 102 PRO A O 1
ATOM 792 N N . LYS A 1 103 ? 9.384 -30.857 -3.557 1.00 31.14 103 LYS A N 1
ATOM 793 C CA . LYS A 1 103 ? 8.638 -30.896 -2.305 1.00 31.14 103 LYS A CA 1
ATOM 794 C C . LYS A 1 103 ? 8.544 -29.465 -1.791 1.00 31.14 103 LYS A C 1
ATOM 796 O O . LYS A 1 103 ? 9.557 -28.861 -1.453 1.00 31.14 103 LYS A O 1
ATOM 801 N N . ILE A 1 104 ? 7.331 -28.923 -1.751 1.00 42.69 104 ILE A N 1
ATOM 802 C CA . ILE A 1 104 ? 7.049 -27.679 -1.033 1.00 42.69 104 ILE A CA 1
ATOM 803 C C . ILE A 1 104 ? 7.059 -28.040 0.452 1.00 42.69 104 ILE A C 1
ATOM 805 O O . ILE A 1 104 ? 6.200 -28.789 0.915 1.00 42.69 104 ILE A O 1
ATOM 809 N N . GLU A 1 105 ? 8.068 -27.576 1.182 1.00 29.64 105 GLU A N 1
ATOM 810 C CA . GLU A 1 105 ? 8.239 -27.868 2.603 1.00 29.64 105 GLU A CA 1
ATOM 811 C C . GLU A 1 105 ? 7.969 -26.592 3.406 1.00 29.64 105 GLU A C 1
ATOM 813 O O . GLU A 1 105 ? 8.703 -25.610 3.321 1.00 29.64 105 GLU A O 1
ATOM 818 N N . ILE A 1 106 ? 6.854 -26.591 4.138 1.00 39.16 106 ILE A N 1
ATOM 819 C CA . ILE A 1 106 ? 6.428 -25.491 5.006 1.00 39.16 106 ILE A CA 1
ATOM 820 C C . ILE A 1 106 ? 6.835 -25.872 6.431 1.00 39.16 106 ILE A C 1
ATOM 822 O O . ILE A 1 106 ? 6.194 -26.718 7.053 1.00 39.16 106 ILE A O 1
ATOM 826 N N . THR A 1 107 ? 7.900 -25.266 6.957 1.00 28.00 107 THR A N 1
ATOM 827 C CA . THR A 1 107 ? 8.341 -25.492 8.342 1.00 28.00 107 THR A CA 1
ATOM 828 C C . THR A 1 107 ? 7.826 -24.365 9.228 1.00 28.00 107 THR A C 1
ATOM 830 O O . THR A 1 107 ? 8.197 -23.209 9.052 1.00 28.00 107 THR A O 1
ATOM 833 N N . THR A 1 108 ? 6.964 -24.707 10.188 1.00 38.22 108 THR A N 1
ATOM 834 C CA . THR A 1 108 ? 6.439 -23.771 11.193 1.00 38.22 108 THR A CA 1
ATOM 835 C C . THR A 1 108 ? 7.204 -23.981 12.497 1.00 38.22 108 THR A C 1
ATOM 837 O O . THR A 1 108 ? 7.091 -25.044 13.103 1.00 38.22 108 THR A O 1
ATOM 840 N N . THR A 1 109 ? 7.979 -22.996 12.947 1.00 28.39 109 THR A N 1
ATOM 841 C CA . THR A 1 109 ? 8.604 -23.006 14.278 1.00 28.39 109 THR A CA 1
ATOM 842 C C . THR A 1 109 ? 7.873 -22.041 15.201 1.00 28.39 109 THR A C 1
ATOM 844 O O . THR A 1 109 ? 8.097 -20.835 15.187 1.00 28.39 109 THR A O 1
ATOM 847 N N . SER A 1 110 ? 6.998 -22.591 16.041 1.00 49.03 110 SER A N 1
ATOM 848 C CA . SER A 1 110 ? 6.583 -21.945 17.282 1.00 49.03 110 SER A CA 1
ATOM 849 C C . SER A 1 110 ? 7.678 -22.160 18.323 1.00 49.03 110 SER A C 1
ATOM 851 O O . SER A 1 110 ? 7.982 -23.305 18.657 1.00 49.03 110 SER A O 1
ATOM 853 N N . SER A 1 111 ? 8.231 -21.099 18.893 1.00 39.25 111 SER A N 1
ATOM 854 C CA . SER A 1 111 ? 8.950 -21.215 20.162 1.00 39.25 111 SER A CA 1
ATOM 855 C C . SER A 1 111 ? 8.391 -20.194 21.135 1.00 39.25 111 SER A C 1
ATOM 857 O O . SER A 1 111 ? 8.674 -19.000 21.049 1.00 39.25 111 SER A O 1
ATOM 859 N N . GLY A 1 112 ? 7.537 -20.711 22.018 1.00 40.47 112 GLY A N 1
ATOM 860 C CA . GLY A 1 112 ? 7.026 -20.017 23.180 1.00 40.47 112 GLY A CA 1
ATOM 861 C C . GLY A 1 112 ? 8.135 -19.694 24.176 1.00 40.47 112 GLY A C 1
ATOM 862 O O . GLY A 1 112 ? 9.138 -20.393 24.306 1.00 40.47 112 GLY A O 1
ATOM 863 N N . PHE A 1 113 ? 7.902 -18.587 24.857 1.00 34.50 113 PHE A N 1
ATOM 864 C CA . PHE A 1 113 ? 8.612 -18.097 26.020 1.00 34.50 113 PHE A CA 1
ATOM 865 C C . PHE A 1 113 ? 8.284 -18.981 27.238 1.00 34.50 113 PHE A C 1
ATOM 867 O O . PHE A 1 113 ? 7.110 -19.263 27.478 1.00 34.50 113 PHE A O 1
ATOM 874 N N . SER A 1 114 ? 9.288 -19.380 28.023 1.00 38.06 114 SER A N 1
ATOM 875 C CA . SER A 1 114 ? 9.093 -19.993 29.347 1.00 38.06 114 SER A CA 1
ATOM 876 C C . SER A 1 114 ? 9.925 -19.265 30.405 1.00 38.06 114 SER A C 1
ATOM 878 O O . SER A 1 114 ? 11.132 -19.100 30.248 1.00 38.06 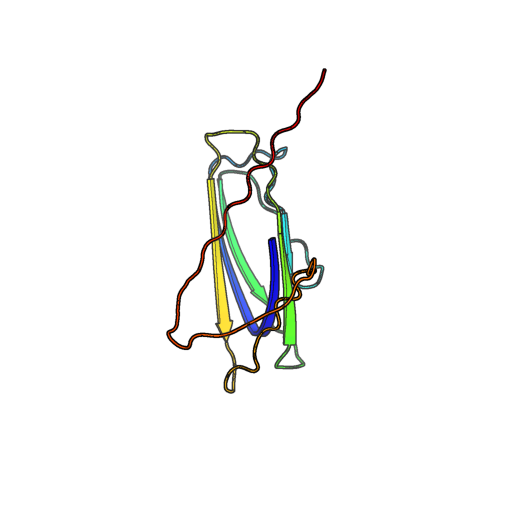114 SER A O 1
ATOM 880 N N . LEU A 1 115 ? 9.257 -18.867 31.488 1.00 26.38 115 LEU A N 1
ATOM 881 C CA . LEU A 1 115 ? 9.794 -18.422 32.781 1.00 26.38 115 LEU A CA 1
ATOM 882 C C . LEU A 1 115 ? 8.878 -18.998 33.881 1.00 26.38 115 LEU A C 1
ATOM 884 O O . LEU A 1 115 ? 7.679 -19.129 33.617 1.00 26.38 115 LEU A O 1
ATOM 888 N N . PRO A 1 116 ? 9.336 -19.052 35.140 1.00 38.12 116 PRO A N 1
ATOM 889 C CA . PRO A 1 116 ? 10.418 -19.861 35.704 1.00 38.12 116 PRO A CA 1
ATOM 890 C C . PRO A 1 116 ? 9.959 -21.265 36.153 1.00 38.12 116 PRO A C 1
ATOM 892 O O . PRO A 1 116 ? 8.746 -21.465 36.386 1.00 38.12 116 PRO A O 1
#